Protein AF-A0A5J5HN13-F1 (afdb_monomer)

Structure (mmCIF, N/CA/C/O backbone):
data_AF-A0A5J5HN13-F1
#
_entry.id   AF-A0A5J5HN13-F1
#
loop_
_atom_site.group_PDB
_atom_site.id
_atom_site.type_symbol
_atom_site.label_atom_id
_atom_site.label_alt_id
_atom_site.label_comp_id
_atom_site.label_asym_id
_atom_site.label_entity_id
_atom_site.label_seq_id
_atom_site.pdbx_PDB_ins_code
_atom_site.Cartn_x
_atom_site.Cartn_y
_atom_site.Cartn_z
_atom_site.occupancy
_atom_site.B_iso_or_equiv
_atom_site.auth_seq_id
_atom_site.auth_comp_id
_atom_site.auth_asym_id
_atom_site.auth_atom_id
_atom_site.pdbx_PDB_model_num
ATOM 1 N N . MET A 1 1 ? -33.183 47.683 -25.301 1.00 38.00 1 MET A N 1
ATOM 2 C CA . MET A 1 1 ? -33.314 47.464 -26.763 1.00 38.00 1 MET A CA 1
ATOM 3 C C . MET A 1 1 ? -32.299 46.399 -27.151 1.00 38.00 1 MET A C 1
ATOM 5 O O . MET A 1 1 ? -31.171 46.562 -26.721 1.00 38.00 1 MET A O 1
ATOM 9 N N . MET A 1 2 ? -32.573 45.313 -27.878 1.00 39.75 2 MET A N 1
ATOM 10 C CA . MET A 1 2 ? -33.796 44.633 -28.366 1.00 39.75 2 MET A CA 1
ATOM 11 C C . MET A 1 2 ? -33.418 43.125 -28.421 1.00 39.75 2 MET A C 1
ATOM 13 O O . MET A 1 2 ? -32.284 42.829 -28.770 1.00 39.75 2 MET A O 1
ATOM 17 N N . LEU A 1 3 ? -34.175 42.173 -27.860 1.00 39.50 3 LEU A N 1
ATOM 18 C CA . LEU A 1 3 ? -35.436 41.557 -28.333 1.00 39.50 3 LEU A CA 1
ATOM 19 C C . LEU A 1 3 ? -35.266 40.577 -29.526 1.00 39.50 3 LEU A C 1
ATOM 21 O O . LEU A 1 3 ? -34.640 40.944 -30.514 1.00 39.50 3 LEU A O 1
ATOM 25 N N . ARG A 1 4 ? -35.984 39.430 -29.451 1.00 43.38 4 ARG A N 1
ATOM 26 C CA . ARG A 1 4 ? -36.106 38.259 -30.379 1.00 43.38 4 ARG A CA 1
ATOM 27 C C . ARG A 1 4 ? -35.080 37.154 -30.071 1.00 43.38 4 ARG A C 1
ATOM 29 O O . ARG A 1 4 ? -33.894 37.384 -30.239 1.00 43.38 4 ARG A O 1
ATOM 36 N N . ILE A 1 5 ? -35.408 35.9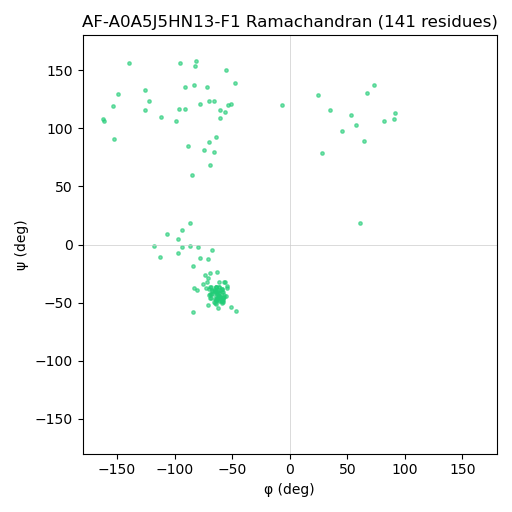76 -29.519 1.00 53.44 5 ILE A N 1
ATOM 37 C CA . ILE A 1 5 ? -36.632 35.133 -29.443 1.00 53.44 5 ILE A CA 1
ATOM 38 C C . ILE A 1 5 ? -37.097 34.526 -30.793 1.00 53.44 5 ILE A C 1
ATOM 40 O O . ILE A 1 5 ? -37.343 35.262 -31.742 1.00 53.44 5 ILE A O 1
ATOM 44 N N . ILE A 1 6 ? -37.350 33.202 -30.762 1.00 54.69 6 ILE A N 1
ATOM 45 C CA . ILE A 1 6 ? -38.123 32.323 -31.681 1.00 54.69 6 ILE A CA 1
ATOM 46 C C . ILE A 1 6 ? -37.436 31.810 -32.971 1.00 54.69 6 ILE A C 1
ATOM 48 O O . ILE A 1 6 ? -37.386 32.512 -33.973 1.00 54.69 6 ILE A O 1
ATOM 52 N N . LEU A 1 7 ? -37.079 30.514 -32.976 1.00 47.88 7 LEU A N 1
ATOM 53 C CA . LEU A 1 7 ? -37.653 29.462 -33.853 1.00 47.88 7 LEU A CA 1
ATOM 54 C C . LEU A 1 7 ? -37.324 28.082 -33.221 1.00 47.88 7 LEU A C 1
ATOM 56 O O . LEU A 1 7 ? -36.159 27.768 -33.012 1.00 47.88 7 LEU A O 1
ATOM 60 N N . MET A 1 8 ? -38.288 27.379 -32.612 1.00 48.25 8 MET A N 1
ATOM 61 C CA . MET A 1 8 ? -39.127 26.316 -33.214 1.00 48.25 8 MET A CA 1
ATOM 62 C C . MET A 1 8 ? -38.315 25.146 -33.811 1.00 48.25 8 MET A C 1
ATOM 64 O O . MET A 1 8 ? -37.638 25.317 -34.813 1.00 48.25 8 MET A O 1
ATOM 68 N N . VAL A 1 9 ? -38.232 23.992 -33.133 1.00 41.75 9 VAL A N 1
ATOM 69 C CA . VAL A 1 9 ? -39.237 22.898 -33.031 1.00 41.75 9 VAL A CA 1
ATOM 70 C C . VAL A 1 9 ? -39.050 21.820 -34.107 1.00 41.75 9 VAL A C 1
ATOM 72 O O . VAL A 1 9 ? -39.335 22.030 -35.280 1.00 41.75 9 VAL A O 1
ATOM 75 N N . LEU A 1 10 ? -38.680 20.624 -33.642 1.00 45.84 10 LEU A N 1
ATOM 76 C CA . LEU A 1 10 ? -39.070 19.326 -34.203 1.00 45.84 10 LEU A CA 1
ATOM 77 C C . LEU A 1 10 ? -39.022 18.327 -33.030 1.00 45.84 10 LEU A C 1
ATOM 79 O O . LEU A 1 10 ? -37.952 17.989 -32.538 1.00 45.84 10 LEU A O 1
ATOM 83 N N . LEU A 1 11 ? -40.142 18.136 -32.322 1.00 45.09 11 LEU A N 1
ATOM 84 C CA . LEU A 1 11 ? -41.019 16.962 -32.475 1.00 45.09 11 LEU A CA 1
ATOM 85 C C . LEU A 1 11 ? -40.215 15.650 -32.538 1.00 45.09 11 LEU A C 1
ATOM 87 O O . LEU A 1 11 ? -39.610 15.323 -33.550 1.00 45.09 11 LEU A O 1
ATOM 91 N N . LEU A 1 12 ? -40.098 14.956 -31.403 1.00 45.34 12 LEU A N 1
ATOM 92 C CA . LEU A 1 12 ? -41.041 13.897 -30.998 1.00 45.34 12 LEU A CA 1
ATOM 93 C C . LEU A 1 12 ? -41.016 12.694 -31.951 1.00 45.34 12 LEU A C 1
ATOM 95 O O . LEU A 1 12 ? -41.859 12.578 -32.837 1.00 45.34 12 LEU A O 1
ATOM 99 N N . PHE A 1 13 ? -40.130 11.739 -31.665 1.00 49.72 13 PHE A N 1
ATOM 100 C CA . PHE A 1 13 ? -40.437 10.338 -31.939 1.00 49.72 13 PHE A CA 1
ATOM 101 C C . PHE A 1 13 ? -41.096 9.730 -30.705 1.00 49.72 13 PHE A C 1
ATOM 103 O O . PHE A 1 13 ? -40.515 9.691 -29.620 1.00 49.72 13 PHE A O 1
ATOM 110 N N . PHE A 1 14 ? -42.346 9.308 -30.878 1.00 48.31 14 PHE A N 1
ATOM 111 C CA . PHE A 1 14 ? -43.111 8.625 -29.849 1.00 48.31 14 PHE A CA 1
ATOM 112 C C . PHE A 1 14 ? -42.585 7.206 -29.623 1.00 48.31 14 PHE A C 1
ATOM 114 O O . PHE A 1 14 ? -42.357 6.449 -30.562 1.00 48.31 14 PHE A O 1
ATOM 121 N N . VAL A 1 15 ? -42.479 6.875 -28.338 1.00 51.12 15 VAL A N 1
ATOM 122 C CA . VAL A 1 15 ? -42.676 5.560 -27.715 1.00 51.12 15 VAL A CA 1
ATOM 123 C C . VAL A 1 15 ? -43.218 4.466 -28.650 1.00 51.12 15 VAL A C 1
ATOM 125 O O . VAL A 1 15 ? -44.375 4.515 -29.065 1.00 51.12 15 VAL A O 1
ATOM 128 N N . THR A 1 16 ? -42.450 3.388 -28.819 1.00 53.81 16 THR A N 1
ATOM 129 C CA . THR A 1 16 ? -43.001 2.055 -29.105 1.00 53.81 16 THR A CA 1
ATOM 130 C C . THR A 1 16 ? -42.765 1.136 -27.913 1.00 53.81 16 THR A C 1
ATOM 132 O O . THR A 1 16 ? -41.627 0.781 -27.627 1.00 53.81 16 THR A O 1
ATOM 135 N N . ALA A 1 17 ? -43.877 0.817 -27.248 1.00 43.00 17 ALA A N 1
ATOM 136 C CA . ALA A 1 17 ? -44.175 -0.308 -26.358 1.00 43.00 17 ALA A CA 1
ATOM 137 C C . ALA A 1 17 ? -43.035 -1.036 -25.615 1.00 43.00 17 ALA A C 1
ATOM 139 O O . ALA A 1 17 ? -42.127 -1.620 -26.201 1.00 43.00 17 ALA A O 1
ATOM 140 N N . CYS A 1 18 ? -43.233 -1.163 -24.300 1.00 45.91 18 CYS A N 1
ATOM 141 C CA . CYS A 1 18 ? -42.641 -2.224 -23.495 1.00 45.91 18 CYS A CA 1
ATOM 142 C C . CYS A 1 18 ? -42.822 -3.594 -24.164 1.00 45.91 18 CYS A C 1
ATOM 144 O O . CYS A 1 18 ? -43.933 -3.936 -24.569 1.00 45.91 18 CYS A O 1
ATOM 146 N N . ASN A 1 19 ? -41.786 -4.426 -24.114 1.00 40.44 19 ASN A N 1
ATOM 147 C CA . ASN A 1 19 ? -42.001 -5.850 -23.910 1.00 40.44 19 ASN A CA 1
ATOM 148 C C . ASN A 1 19 ? -41.221 -6.247 -22.658 1.00 40.44 19 ASN A C 1
ATOM 150 O O . ASN A 1 19 ? -40.031 -5.951 -22.547 1.00 40.44 19 ASN A O 1
ATOM 154 N N . ALA A 1 20 ? -41.916 -6.816 -21.681 1.00 41.84 20 ALA A N 1
ATOM 155 C CA . ALA A 1 20 ? -41.326 -7.186 -20.408 1.00 41.84 20 ALA A CA 1
ATOM 156 C C . ALA A 1 20 ? -40.949 -8.663 -20.446 1.00 41.84 20 ALA A C 1
ATOM 158 O O . ALA A 1 20 ? -41.842 -9.498 -20.504 1.00 41.84 20 ALA A O 1
ATOM 159 N N . GLU A 1 21 ? -39.659 -8.975 -20.327 1.00 32.16 21 GLU A N 1
ATOM 160 C CA . GLU A 1 21 ? -39.230 -10.197 -19.648 1.00 32.16 21 GLU A CA 1
ATOM 161 C C . GLU A 1 21 ? -37.820 -10.041 -19.056 1.00 32.16 21 GLU A C 1
ATOM 163 O O . GLU A 1 21 ? -36.847 -9.803 -19.759 1.00 32.16 21 GLU A O 1
ATOM 168 N N . ASN A 1 22 ? -37.773 -10.184 -17.730 1.00 36.34 22 ASN A N 1
ATOM 169 C CA . ASN A 1 22 ? -36.680 -10.688 -16.897 1.00 36.34 22 ASN A CA 1
ATOM 170 C C . ASN A 1 22 ? -35.263 -10.083 -17.015 1.00 36.34 22 ASN A C 1
ATOM 172 O O . ASN A 1 22 ? -34.499 -10.356 -17.931 1.00 36.34 22 ASN A O 1
ATOM 176 N N . GLN A 1 23 ? -34.891 -9.381 -15.933 1.00 35.50 23 GLN A N 1
ATOM 177 C CA . GLN A 1 23 ? -33.669 -9.609 -15.137 1.00 35.50 23 GLN A CA 1
ATOM 178 C C . GLN A 1 23 ? -32.419 -10.058 -15.930 1.00 35.50 23 GLN A C 1
ATOM 180 O O . GLN A 1 23 ? -32.287 -11.200 -16.351 1.00 35.50 23 GLN A O 1
ATOM 185 N N . THR A 1 24 ? -31.340 -9.284 -15.977 1.00 33.72 24 THR A N 1
ATOM 186 C CA . THR A 1 24 ? -30.586 -8.955 -14.761 1.00 33.72 24 THR A CA 1
ATOM 187 C C . THR A 1 24 ? -29.709 -7.737 -15.031 1.00 33.72 24 THR A C 1
ATOM 189 O O . THR A 1 24 ? -28.684 -7.843 -15.707 1.00 33.72 24 THR A O 1
ATOM 192 N N . THR A 1 25 ? -30.068 -6.583 -14.468 1.00 34.69 25 THR A N 1
ATOM 193 C CA . THR A 1 25 ? -29.091 -5.509 -14.281 1.00 34.69 25 THR A CA 1
ATOM 194 C C . THR A 1 25 ? -28.004 -6.071 -13.375 1.00 34.69 25 THR A C 1
ATOM 196 O O . THR A 1 25 ? -28.289 -6.423 -12.232 1.00 34.69 25 THR A O 1
ATOM 199 N N . LYS A 1 26 ? -26.768 -6.192 -13.870 1.00 35.41 26 LYS A N 1
ATOM 200 C CA . LYS A 1 26 ? -25.623 -6.376 -12.978 1.00 35.41 26 LYS A CA 1
ATOM 201 C C . LYS A 1 26 ? -25.426 -5.061 -12.240 1.00 35.41 26 LYS A C 1
ATOM 203 O O . LYS A 1 26 ? -24.721 -4.180 -12.716 1.00 35.41 26 LYS A O 1
ATOM 208 N N . GLU A 1 27 ? -26.114 -4.934 -11.111 1.00 32.47 27 GLU A N 1
ATOM 209 C CA . GLU A 1 27 ? -25.708 -4.023 -10.054 1.00 32.47 27 GLU A CA 1
ATOM 210 C C . GLU A 1 27 ? -24.233 -4.307 -9.766 1.00 32.47 27 GLU A C 1
ATOM 212 O O . GLU A 1 27 ? -23.866 -5.447 -9.459 1.00 32.47 27 GLU A O 1
ATOM 217 N N . ASP A 1 28 ? -23.385 -3.288 -9.918 1.00 33.00 28 ASP A N 1
ATOM 218 C CA . ASP A 1 28 ? -22.008 -3.364 -9.451 1.00 33.00 28 ASP A CA 1
ATOM 219 C C . ASP A 1 28 ? -22.041 -3.755 -7.978 1.00 33.00 28 ASP A C 1
ATOM 221 O O . ASP A 1 28 ? -22.678 -3.095 -7.152 1.00 33.00 28 ASP A O 1
ATOM 225 N N . ALA A 1 29 ? -21.417 -4.894 -7.679 1.00 35.16 29 ALA A N 1
ATOM 226 C CA . ALA A 1 29 ? -21.635 -5.592 -6.431 1.00 35.16 29 ALA A CA 1
ATOM 227 C C . ALA A 1 29 ? -21.248 -4.710 -5.243 1.00 35.16 29 ALA A C 1
ATOM 229 O O . ALA A 1 29 ? -20.065 -4.498 -4.985 1.00 35.16 29 ALA A O 1
ATOM 230 N N . SER A 1 30 ? -22.276 -4.254 -4.520 1.00 34.81 30 SER A N 1
ATOM 231 C CA . SER A 1 30 ? -22.270 -3.988 -3.083 1.00 34.81 30 SER A CA 1
ATOM 232 C C . SER A 1 30 ? -20.890 -3.615 -2.535 1.00 34.81 30 SER A C 1
ATOM 234 O O . SER A 1 30 ? -20.215 -4.413 -1.878 1.00 34.81 30 SER A O 1
ATOM 236 N N . ALA A 1 31 ? -20.491 -2.359 -2.750 1.00 38.81 31 ALA A N 1
ATOM 237 C CA . ALA A 1 31 ? -19.607 -1.701 -1.802 1.00 38.81 31 ALA A CA 1
ATOM 238 C C . ALA A 1 31 ? -20.404 -1.553 -0.500 1.00 38.81 31 ALA A C 1
ATOM 240 O O . ALA A 1 31 ? -21.005 -0.507 -0.249 1.00 38.81 31 ALA A O 1
ATOM 241 N N . SER A 1 32 ? -20.485 -2.640 0.274 1.00 36.81 32 SER A N 1
ATOM 242 C CA . SER A 1 32 ? -21.233 -2.681 1.518 1.00 36.81 32 SER A CA 1
ATOM 243 C C . SER A 1 32 ? -20.707 -1.567 2.411 1.00 36.81 32 SER A C 1
ATOM 245 O O . SER A 1 32 ? -19.544 -1.551 2.816 1.00 36.81 32 SER A O 1
ATOM 247 N N . SER A 1 33 ? -21.570 -0.584 2.669 1.00 42.38 33 SER A N 1
ATOM 248 C CA . SER A 1 33 ? -21.326 0.432 3.682 1.00 42.38 33 SER A CA 1
ATOM 249 C C . SER A 1 33 ? -21.289 -0.303 5.015 1.00 42.38 33 SER A C 1
ATOM 251 O O . SER A 1 33 ? -22.319 -0.601 5.621 1.00 42.38 33 SER A O 1
ATOM 253 N N . TYR A 1 34 ? -20.081 -0.698 5.408 1.00 43.25 34 TYR A N 1
ATOM 254 C CA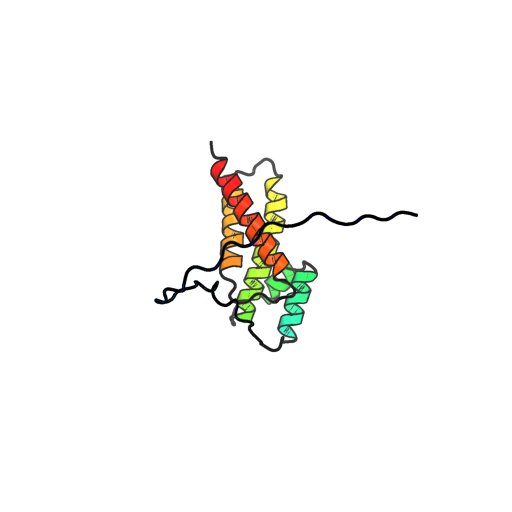 . TYR A 1 34 ? -19.823 -1.395 6.651 1.00 43.25 34 TYR A CA 1
ATOM 255 C C . TYR A 1 34 ? -19.931 -0.348 7.762 1.00 43.25 34 TYR A C 1
ATOM 257 O O . TYR A 1 34 ? -18.932 0.232 8.177 1.00 43.25 34 TYR A O 1
ATOM 265 N N . ASN A 1 35 ? -21.169 -0.058 8.179 1.00 48.06 35 ASN A N 1
ATOM 266 C CA . ASN A 1 35 ? -21.504 0.823 9.301 1.00 48.06 35 ASN A CA 1
ATOM 267 C C . ASN A 1 35 ? -21.085 0.159 10.621 1.00 48.06 35 ASN A C 1
ATOM 269 O O . ASN A 1 35 ? -21.901 -0.274 11.432 1.00 48.06 35 ASN A O 1
ATOM 273 N N . ARG A 1 36 ? -19.771 0.047 10.786 1.00 62.44 36 ARG A N 1
ATOM 274 C CA . ARG A 1 36 ? -19.071 -0.230 12.027 1.00 62.44 36 ARG A CA 1
ATOM 275 C C . ARG A 1 36 ? -18.754 1.114 12.670 1.00 62.44 36 ARG A C 1
ATOM 277 O O . ARG A 1 36 ? -18.284 2.026 11.996 1.00 62.44 36 ARG A O 1
ATOM 284 N N . GLU A 1 37 ? -18.991 1.215 13.968 1.00 69.00 37 GLU A N 1
ATOM 285 C CA . GLU A 1 37 ? -18.491 2.331 14.764 1.00 69.00 37 GLU A CA 1
ATOM 286 C C . GLU A 1 37 ? -16.957 2.264 14.800 1.00 69.00 37 GLU A C 1
ATOM 288 O O . GLU A 1 37 ? -16.383 1.224 15.137 1.00 69.00 37 GLU A O 1
ATOM 293 N N . MET A 1 38 ? -16.303 3.343 14.368 1.00 80.00 38 MET A N 1
ATOM 294 C CA . MET A 1 38 ? -14.847 3.415 14.273 1.00 80.00 38 MET A CA 1
ATOM 295 C C . MET A 1 38 ? -14.235 3.447 15.674 1.00 80.00 38 MET A C 1
ATOM 297 O O . MET A 1 38 ? -14.580 4.309 16.479 1.00 80.00 38 MET A O 1
ATOM 301 N N . THR A 1 39 ? -13.341 2.506 15.977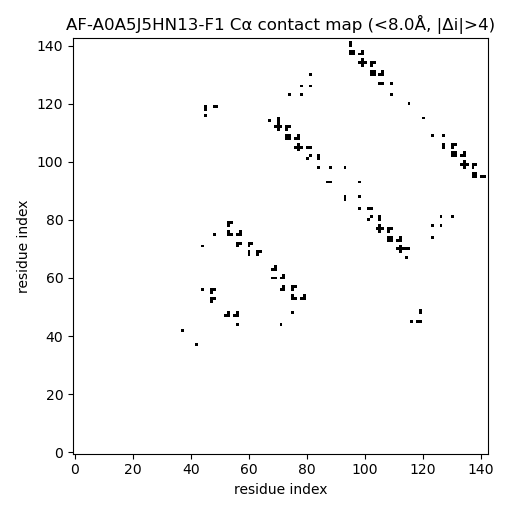 1.00 88.38 39 THR A N 1
ATOM 302 C CA . THR A 1 39 ? -12.708 2.428 17.302 1.00 88.38 39 THR A CA 1
ATOM 303 C C . THR A 1 39 ? -11.534 3.404 17.439 1.00 88.38 39 THR A C 1
ATOM 305 O O . THR A 1 39 ? -10.897 3.767 16.452 1.00 88.38 39 THR A O 1
ATOM 308 N N . ASP A 1 40 ? -11.165 3.761 18.674 1.00 91.44 40 ASP A N 1
ATOM 309 C CA . ASP A 1 40 ? -9.957 4.564 18.946 1.00 91.44 40 ASP A CA 1
ATOM 310 C C . ASP A 1 40 ? -8.679 3.909 18.378 1.00 91.44 40 ASP A C 1
ATOM 312 O O . ASP A 1 40 ? -7.756 4.592 17.927 1.00 91.44 40 ASP A O 1
ATOM 316 N N . GLU A 1 41 ? -8.635 2.570 18.356 1.00 92.69 41 GLU A N 1
ATOM 317 C CA . GLU A 1 41 ? -7.568 1.786 17.720 1.00 92.69 41 GLU A CA 1
ATOM 318 C C . GLU A 1 41 ? -7.540 2.009 16.195 1.00 92.69 41 GLU A C 1
ATOM 320 O O . GLU A 1 41 ? -6.472 2.231 15.627 1.00 92.69 41 GLU A O 1
ATOM 325 N N . GLU A 1 42 ? -8.701 2.005 15.530 1.00 93.44 42 GLU A N 1
ATOM 326 C CA . GLU A 1 42 ? -8.814 2.302 14.096 1.00 93.44 42 GLU A CA 1
ATOM 327 C C . GLU A 1 42 ? -8.404 3.726 13.761 1.00 93.44 42 GLU A C 1
ATOM 329 O O . GLU A 1 42 ? -7.600 3.919 12.851 1.00 93.44 42 GLU A O 1
ATOM 334 N N . GLN A 1 43 ? -8.900 4.707 14.517 1.00 95.50 43 GLN A N 1
ATOM 335 C CA . GLN A 1 43 ? -8.529 6.103 14.315 1.00 95.50 43 GLN A CA 1
ATOM 336 C C . GLN A 1 43 ? -7.015 6.289 14.474 1.00 95.50 43 GLN A C 1
ATOM 338 O O . GLN A 1 43 ? -6.387 6.953 13.655 1.00 95.50 43 GLN A O 1
ATOM 343 N N . THR A 1 44 ? -6.404 5.629 15.463 1.00 96.69 44 THR A N 1
ATOM 344 C CA . THR A 1 44 ? -4.947 5.634 15.660 1.00 96.69 44 THR A CA 1
ATOM 345 C C . THR A 1 44 ? -4.204 5.039 14.454 1.00 96.69 44 THR A C 1
ATOM 347 O O . THR A 1 44 ? -3.190 5.587 14.020 1.00 96.69 44 THR A O 1
ATOM 350 N N . TYR A 1 45 ? -4.696 3.944 13.865 1.00 97.56 45 TYR A N 1
ATOM 351 C CA . TYR A 1 45 ? -4.087 3.352 12.668 1.00 97.56 45 TYR A CA 1
ATOM 352 C C . TYR A 1 45 ? -4.270 4.212 11.404 1.00 97.56 45 TYR A C 1
ATOM 354 O O . TYR A 1 45 ? -3.339 4.324 10.604 1.00 97.56 45 TYR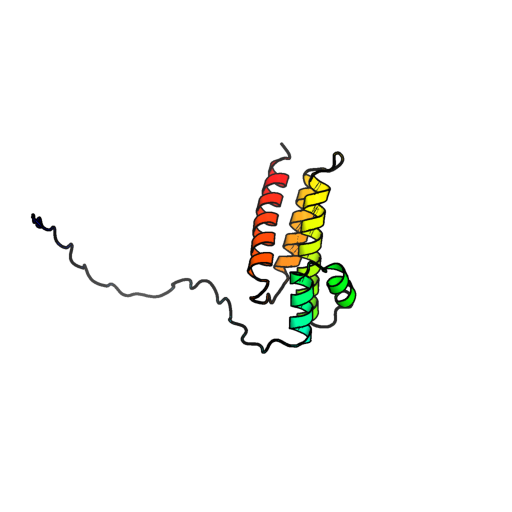 A O 1
ATOM 362 N N . ILE A 1 46 ? -5.429 4.853 11.231 1.00 97.38 46 ILE A N 1
ATOM 363 C CA . ILE A 1 46 ? -5.682 5.829 10.158 1.00 97.38 46 ILE A CA 1
ATOM 364 C C . ILE A 1 46 ? -4.730 7.021 10.291 1.00 97.38 46 ILE A C 1
ATOM 366 O O . ILE A 1 46 ? -4.097 7.415 9.312 1.00 97.38 46 ILE A O 1
ATOM 370 N N . ASP A 1 47 ? -4.564 7.544 11.505 1.00 98.19 47 ASP A N 1
ATOM 371 C CA . ASP A 1 47 ? -3.654 8.642 11.820 1.00 98.19 47 ASP A CA 1
ATOM 372 C C . ASP A 1 47 ? -2.209 8.351 11.387 1.00 98.19 47 ASP A C 1
ATOM 374 O O . ASP A 1 47 ? -1.574 9.219 10.788 1.00 98.19 47 ASP A O 1
ATOM 378 N N . TYR A 1 48 ? -1.692 7.142 11.639 1.00 98.62 48 TYR A N 1
ATOM 379 C CA . TYR A 1 48 ? -0.359 6.744 11.169 1.00 98.62 48 TYR A CA 1
ATOM 380 C C . TYR A 1 48 ? -0.258 6.733 9.633 1.00 98.62 48 TYR A C 1
ATOM 382 O O . TYR A 1 48 ? 0.734 7.207 9.085 1.00 98.62 48 TYR A O 1
ATOM 390 N N . ILE A 1 49 ? -1.292 6.262 8.924 1.00 98.44 49 ILE A N 1
ATOM 391 C CA . ILE A 1 49 ? -1.322 6.233 7.447 1.00 98.44 49 ILE A CA 1
ATOM 392 C C . ILE A 1 49 ? -1.380 7.646 6.851 1.00 98.44 49 ILE A C 1
ATOM 394 O O . ILE A 1 49 ? -0.724 7.917 5.844 1.00 98.44 49 ILE A O 1
ATOM 398 N N . LEU A 1 50 ? -2.146 8.550 7.467 1.00 98.00 50 LEU A N 1
ATOM 399 C CA . LEU A 1 50 ? -2.254 9.950 7.044 1.00 98.00 50 LEU A CA 1
ATOM 400 C C . LEU A 1 50 ? -0.976 10.755 7.334 1.00 98.00 50 LEU A C 1
ATOM 402 O O . LEU A 1 50 ? -0.680 11.697 6.606 1.00 98.00 50 LEU A O 1
ATOM 406 N N . LYS A 1 51 ? -0.216 10.372 8.368 1.00 98.38 51 LYS A N 1
ATOM 407 C CA . LYS A 1 51 ? 1.100 10.942 8.719 1.00 98.38 51 LYS A CA 1
ATOM 408 C C . LYS A 1 51 ? 2.273 10.273 7.988 1.00 98.38 51 LYS A C 1
ATOM 410 O O . LYS A 1 51 ? 3.410 10.676 8.205 1.00 98.38 51 LYS A O 1
ATOM 415 N N . GLU A 1 52 ? 1.997 9.262 7.161 1.00 98.31 52 GLU A N 1
ATOM 416 C CA . GLU A 1 52 ? 2.983 8.454 6.418 1.00 98.31 52 GLU A CA 1
ATOM 417 C C . GLU A 1 52 ? 3.979 7.692 7.325 1.00 98.31 52 GLU A C 1
ATOM 419 O O . GLU A 1 52 ? 5.004 7.178 6.885 1.00 98.31 52 GLU A O 1
ATOM 424 N N . ASP A 1 53 ? 3.628 7.525 8.604 1.00 98.44 53 ASP A N 1
ATOM 425 C CA . ASP A 1 53 ? 4.375 6.754 9.603 1.00 98.44 53 ASP A CA 1
ATOM 426 C C . ASP A 1 53 ? 3.990 5.266 9.526 1.00 98.44 53 ASP A C 1
ATOM 428 O O . ASP A 1 53 ? 3.453 4.646 10.453 1.00 98.44 53 ASP A O 1
ATOM 432 N N . TYR A 1 54 ? 4.229 4.679 8.352 1.00 98.50 54 TYR A N 1
ATOM 433 C CA . TYR A 1 54 ? 3.928 3.269 8.126 1.00 98.50 54 TYR A CA 1
ATOM 434 C C . TYR A 1 54 ? 4.852 2.355 8.926 1.00 98.50 54 TYR A C 1
ATOM 436 O O . TYR A 1 54 ? 4.458 1.228 9.191 1.00 98.50 54 TYR A O 1
ATOM 444 N N . GLU A 1 55 ? 6.057 2.786 9.318 1.00 98.44 55 GLU A N 1
ATOM 445 C CA . GLU A 1 55 ? 6.967 1.952 10.115 1.00 98.44 55 GLU A CA 1
ATOM 446 C C . GLU A 1 55 ? 6.450 1.720 11.529 1.00 98.44 55 GLU A C 1
ATOM 448 O O . GLU A 1 55 ? 6.407 0.566 11.968 1.00 98.44 55 GLU A O 1
ATOM 453 N N . THR A 1 56 ? 5.973 2.763 12.216 1.00 98.44 56 THR A N 1
ATOM 454 C CA . THR A 1 56 ? 5.331 2.583 13.522 1.00 98.44 56 THR A CA 1
ATOM 455 C C . THR A 1 56 ? 4.091 1.714 13.382 1.00 98.44 56 THR A C 1
ATOM 457 O O . THR A 1 56 ? 3.928 0.760 14.150 1.00 98.44 56 THR A O 1
ATOM 460 N N . LEU A 1 57 ? 3.267 1.962 12.354 1.00 98.44 57 LEU A N 1
ATOM 461 C CA . LEU A 1 57 ? 2.094 1.136 12.101 1.00 98.44 57 LEU A CA 1
ATOM 462 C C . LEU A 1 57 ? 2.478 -0.322 11.821 1.00 98.44 57 LEU A C 1
ATOM 464 O O . LEU A 1 57 ? 1.925 -1.204 12.460 1.00 98.44 57 LEU A O 1
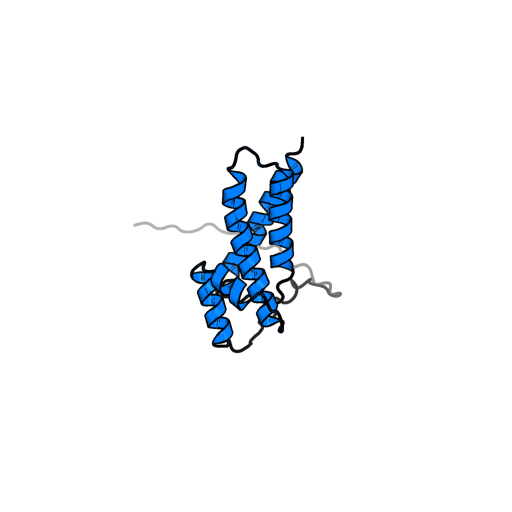ATOM 468 N N . ILE A 1 58 ? 3.443 -0.617 10.949 1.00 98.56 58 ILE A N 1
ATOM 469 C CA . ILE A 1 58 ? 3.952 -1.975 10.667 1.00 98.56 58 ILE A CA 1
ATOM 470 C C . ILE A 1 58 ? 4.494 -2.635 11.939 1.00 98.56 58 ILE A C 1
ATOM 472 O O . ILE A 1 58 ? 4.219 -3.808 12.179 1.00 98.56 58 ILE A O 1
ATOM 476 N N . SER A 1 59 ? 5.204 -1.893 12.790 1.00 98.19 59 SER A N 1
ATOM 477 C CA . SER A 1 59 ? 5.798 -2.417 14.024 1.00 98.19 59 SER A CA 1
ATOM 478 C C . SER A 1 59 ? 4.739 -2.870 15.033 1.00 98.19 59 SER A C 1
ATOM 480 O O . SER A 1 59 ? 4.754 -4.024 15.475 1.00 98.19 59 SER A O 1
ATOM 482 N N . ILE A 1 60 ? 3.744 -2.020 15.318 1.00 96.75 60 ILE A N 1
ATOM 483 C CA . ILE A 1 60 ? 2.571 -2.406 16.125 1.00 96.75 60 ILE A CA 1
ATOM 484 C C . ILE A 1 60 ? 1.639 -3.363 15.354 1.00 96.75 60 ILE A C 1
ATOM 486 O O . ILE A 1 60 ? 0.761 -4.005 15.951 1.00 96.75 60 ILE A O 1
ATOM 490 N N . THR A 1 61 ? 1.848 -3.509 14.033 1.00 97.19 61 THR A N 1
ATOM 491 C CA . THR A 1 61 ? 1.073 -4.385 13.150 1.00 97.19 61 THR A CA 1
ATOM 492 C C . THR A 1 61 ? 1.704 -5.680 12.635 1.00 97.19 61 THR A C 1
ATOM 494 O O . THR A 1 61 ? 1.047 -6.390 11.886 1.00 97.19 61 THR A O 1
ATOM 497 N N . GLN A 1 62 ? 2.868 -6.118 13.113 1.00 93.56 62 GLN A N 1
ATOM 498 C CA . GLN A 1 62 ? 3.473 -7.373 12.626 1.00 93.56 62 GLN A CA 1
ATOM 499 C C . GLN A 1 62 ? 2.933 -8.662 13.290 1.00 93.56 62 GLN A C 1
ATOM 501 O O . GLN A 1 62 ? 2.722 -9.667 12.614 1.00 93.56 62 GLN A O 1
ATOM 506 N N . ASN A 1 63 ? 2.626 -8.648 14.595 1.00 89.69 63 ASN A N 1
ATOM 507 C CA . ASN A 1 63 ? 2.255 -9.854 15.369 1.00 89.69 63 ASN A CA 1
ATOM 508 C C . ASN A 1 63 ? 0.742 -10.131 15.315 1.00 89.69 63 ASN A C 1
ATOM 510 O O . ASN A 1 63 ? -0.018 -9.602 16.125 1.00 89.69 63 ASN A O 1
ATOM 514 N N . ARG A 1 64 ? 0.258 -10.814 14.275 1.00 80.75 64 ARG A N 1
ATOM 515 C CA . ARG A 1 64 ? -1.105 -10.577 13.761 1.00 80.75 64 ARG A CA 1
ATOM 516 C C . ARG A 1 64 ? -2.200 -11.550 14.208 1.00 80.75 64 ARG A C 1
ATOM 518 O O . ARG A 1 64 ? -2.318 -12.653 13.694 1.00 80.75 64 ARG A O 1
ATOM 525 N N . GLU A 1 65 ? -3.056 -11.050 15.106 1.00 85.75 65 GLU A N 1
ATOM 526 C CA . GLU A 1 65 ? -4.084 -11.830 15.823 1.00 85.75 65 GLU A CA 1
ATOM 527 C C . GLU A 1 65 ? -5.550 -11.499 15.464 1.00 85.75 65 GLU A C 1
ATOM 529 O O . GLU A 1 65 ? -6.446 -12.237 15.862 1.00 85.75 65 GLU A O 1
ATOM 534 N N . SER A 1 66 ? -5.840 -10.416 14.727 1.00 93.19 66 SER A N 1
ATOM 535 C CA . SER A 1 66 ? -7.216 -10.077 14.311 1.00 93.19 66 SER A CA 1
ATOM 536 C C . SER A 1 66 ? -7.289 -9.568 12.870 1.00 93.19 66 SER A C 1
ATOM 538 O O . SER A 1 66 ? -6.302 -9.067 12.327 1.00 93.19 66 SER A O 1
ATOM 540 N N . GLU A 1 67 ? -8.462 -9.697 12.234 1.00 92.75 67 GLU A N 1
ATOM 541 C CA . GLU A 1 67 ? -8.652 -9.305 10.826 1.00 92.75 67 GLU A CA 1
ATOM 542 C C . GLU A 1 67 ? -8.412 -7.810 10.607 1.00 92.75 67 GLU A C 1
ATOM 544 O O . GLU A 1 67 ? -7.659 -7.441 9.712 1.00 92.75 67 GLU A O 1
ATOM 549 N N . LEU A 1 68 ? -8.960 -6.980 11.502 1.00 93.12 68 LEU A N 1
ATOM 550 C CA . LEU A 1 68 ? -8.727 -5.537 11.576 1.00 93.12 68 LEU A CA 1
ATOM 551 C C . LEU A 1 68 ? -7.235 -5.214 11.470 1.00 93.12 68 LEU A C 1
ATOM 553 O O . LEU A 1 68 ? -6.758 -4.512 10.584 1.00 93.12 68 LEU A O 1
ATOM 557 N N . LYS A 1 69 ? -6.490 -5.807 12.395 1.00 96.06 69 LYS A N 1
ATOM 558 C CA . LYS A 1 69 ? -5.055 -5.677 12.541 1.00 96.06 69 LYS A CA 1
ATOM 559 C C . LYS A 1 69 ? -4.317 -6.139 11.269 1.00 96.06 69 LYS A C 1
ATOM 561 O O . LYS A 1 69 ? -3.325 -5.511 10.898 1.00 96.06 69 LYS A O 1
ATOM 566 N N . ASN A 1 70 ? -4.778 -7.204 10.604 1.00 96.94 70 ASN A N 1
ATOM 567 C CA . ASN A 1 70 ? -4.226 -7.719 9.339 1.00 96.94 70 ASN A CA 1
ATOM 568 C C . ASN A 1 70 ? -4.491 -6.788 8.145 1.00 96.94 70 ASN A C 1
ATOM 570 O O . ASN A 1 70 ? -3.606 -6.641 7.304 1.00 96.94 70 ASN A O 1
ATOM 574 N N . ASP A 1 71 ? -5.648 -6.131 8.087 1.00 97.06 71 ASP A N 1
ATOM 575 C CA . ASP A 1 71 ? -5.953 -5.153 7.041 1.00 97.06 71 ASP A CA 1
ATOM 576 C C . ASP A 1 71 ? -5.036 -3.925 7.146 1.00 97.06 71 ASP A C 1
ATOM 578 O O . ASP A 1 71 ? -4.356 -3.589 6.176 1.00 97.06 71 ASP A O 1
ATOM 582 N N . TYR A 1 72 ? -4.896 -3.325 8.335 1.00 97.94 72 TYR A N 1
ATOM 583 C CA . TYR A 1 72 ? -3.998 -2.175 8.523 1.00 97.94 72 TYR A CA 1
ATOM 584 C C . TYR A 1 72 ? -2.516 -2.504 8.290 1.00 97.94 72 TYR A C 1
ATOM 586 O O . TYR A 1 72 ? -1.818 -1.693 7.685 1.00 97.94 72 TYR A O 1
ATOM 594 N N . TYR A 1 73 ? -2.043 -3.702 8.666 1.00 98.50 73 TYR A N 1
ATOM 595 C CA . TYR A 1 73 ? -0.692 -4.165 8.305 1.00 98.50 73 TYR A CA 1
ATOM 596 C C . TYR A 1 73 ? -0.480 -4.182 6.788 1.00 98.50 73 TYR A C 1
ATOM 598 O O . TYR A 1 73 ? 0.540 -3.713 6.282 1.00 98.50 73 TYR A O 1
ATOM 606 N N . ARG A 1 74 ? -1.458 -4.717 6.048 1.00 98.56 74 ARG A N 1
ATOM 607 C CA . ARG A 1 74 ? -1.395 -4.834 4.587 1.00 98.56 74 ARG A CA 1
ATOM 608 C C . ARG A 1 74 ? -1.434 -3.487 3.892 1.00 98.56 74 ARG A C 1
ATOM 610 O O . ARG A 1 74 ? -0.689 -3.302 2.933 1.00 98.56 74 ARG A O 1
ATOM 617 N N . ILE A 1 75 ? -2.260 -2.564 4.382 1.00 98.69 75 ILE A N 1
ATOM 618 C CA . ILE A 1 75 ? -2.294 -1.188 3.885 1.00 98.69 75 ILE A CA 1
ATOM 619 C C . ILE A 1 75 ? -0.940 -0.517 4.136 1.00 98.69 75 ILE A C 1
ATOM 621 O O . ILE A 1 75 ? -0.313 -0.064 3.184 1.00 98.69 75 ILE A O 1
ATOM 625 N N . ALA A 1 76 ? -0.452 -0.515 5.380 1.00 98.75 76 ALA A N 1
ATOM 626 C CA . ALA A 1 76 ? 0.800 0.142 5.755 1.00 98.75 76 ALA A CA 1
ATOM 627 C C . ALA A 1 76 ? 2.003 -0.387 4.958 1.00 98.75 76 ALA A C 1
ATOM 629 O O . ALA A 1 76 ? 2.747 0.391 4.363 1.00 98.75 76 ALA A O 1
ATOM 630 N N . LEU A 1 77 ? 2.161 -1.713 4.882 1.00 98.69 77 LEU A N 1
ATOM 631 C CA . LEU A 1 77 ? 3.258 -2.333 4.141 1.00 98.69 77 LEU A CA 1
ATOM 632 C C . LEU A 1 77 ? 3.116 -2.138 2.623 1.00 98.69 77 LEU A C 1
ATOM 634 O O . LEU A 1 77 ? 4.115 -1.903 1.952 1.00 98.69 77 LEU A O 1
ATOM 638 N N . GLY A 1 78 ? 1.897 -2.166 2.073 1.00 98.75 78 GLY A N 1
ATOM 639 C CA . GLY A 1 78 ? 1.662 -1.868 0.657 1.00 98.75 78 GLY A CA 1
ATOM 640 C C . GLY A 1 78 ? 2.004 -0.422 0.276 1.00 98.75 78 GLY A C 1
ATOM 641 O O . GLY A 1 78 ? 2.612 -0.202 -0.768 1.00 98.75 78 GLY A O 1
ATOM 642 N N . LEU A 1 79 ? 1.667 0.552 1.130 1.00 98.81 79 LEU A N 1
ATOM 643 C CA . LEU A 1 79 ? 2.012 1.965 0.927 1.00 98.81 79 LEU A CA 1
ATOM 644 C C . LEU A 1 79 ? 3.524 2.208 1.071 1.00 98.81 79 LEU A C 1
ATOM 646 O O . LEU A 1 79 ? 4.125 2.808 0.182 1.00 98.81 79 LEU A O 1
ATOM 650 N N . LYS A 1 80 ? 4.165 1.652 2.109 1.00 98.75 80 LYS A N 1
ATOM 651 C CA . LYS A 1 80 ? 5.625 1.738 2.291 1.00 98.75 80 LYS A CA 1
ATOM 652 C C . LYS A 1 80 ? 6.396 1.158 1.103 1.00 98.75 80 LYS A C 1
ATOM 654 O O . LYS A 1 80 ? 7.297 1.803 0.575 1.00 98.75 80 LYS A O 1
ATOM 659 N N . LEU A 1 81 ? 6.018 -0.040 0.648 1.00 98.75 81 LEU A N 1
ATOM 660 C CA . LEU A 1 81 ? 6.641 -0.681 -0.516 1.00 98.75 81 LEU A CA 1
ATOM 661 C C . LEU A 1 81 ? 6.468 0.151 -1.796 1.00 98.75 81 LEU A C 1
ATOM 663 O O . LEU A 1 81 ? 7.351 0.121 -2.654 1.00 98.75 81 LEU A O 1
ATOM 667 N N . TYR A 1 82 ? 5.360 0.892 -1.932 1.00 98.75 82 TYR A N 1
ATOM 668 C CA . TYR A 1 82 ? 5.147 1.805 -3.055 1.00 98.75 82 TYR A CA 1
ATOM 669 C C . TYR A 1 82 ? 6.151 2.965 -3.042 1.00 98.75 82 TYR A C 1
ATOM 671 O O . TYR A 1 82 ? 6.802 3.228 -4.051 1.00 98.75 82 TYR A O 1
ATOM 679 N N . GLU A 1 83 ? 6.353 3.612 -1.898 1.00 98.50 83 GLU A N 1
ATOM 680 C CA . GLU A 1 83 ? 7.343 4.689 -1.772 1.00 98.50 83 GLU A CA 1
ATOM 681 C C . GLU A 1 83 ? 8.779 4.177 -1.987 1.00 98.50 83 GLU A C 1
ATOM 683 O O . GLU A 1 83 ? 9.562 4.806 -2.704 1.00 98.50 83 GLU A O 1
ATOM 688 N N . GLU A 1 84 ? 9.104 2.984 -1.480 1.00 98.44 84 GLU A N 1
ATOM 689 C CA . GLU A 1 84 ? 10.391 2.323 -1.727 1.00 98.44 84 GLU A CA 1
ATOM 690 C C . GLU A 1 84 ? 10.634 2.018 -3.214 1.00 98.44 84 GLU A C 1
ATOM 692 O O . GLU A 1 84 ? 11.730 2.277 -3.716 1.00 98.44 84 GLU A O 1
ATOM 697 N N . VAL A 1 85 ? 9.644 1.498 -3.955 1.00 98.31 85 VAL A N 1
ATOM 698 C CA . VAL A 1 85 ? 9.824 1.206 -5.392 1.00 98.31 85 VAL A CA 1
ATOM 699 C C . VAL A 1 85 ? 9.894 2.481 -6.240 1.00 98.31 85 VAL A C 1
ATOM 701 O O . VAL A 1 85 ? 10.662 2.528 -7.203 1.00 98.31 85 VAL A O 1
ATOM 704 N N . GLU A 1 86 ? 9.187 3.552 -5.857 1.00 98.00 86 GLU A N 1
ATOM 705 C CA . GLU A 1 86 ? 9.311 4.873 -6.492 1.00 98.00 86 GLU A CA 1
ATOM 706 C C . GLU A 1 86 ? 10.712 5.493 -6.323 1.00 98.00 86 GLU A C 1
ATOM 708 O O . GLU A 1 86 ? 11.113 6.338 -7.135 1.00 98.00 86 GLU A O 1
ATOM 713 N N . ILE A 1 87 ? 11.466 5.088 -5.297 1.00 98.06 87 ILE A N 1
ATOM 714 C CA . ILE A 1 87 ? 12.885 5.425 -5.114 1.00 98.06 87 ILE A CA 1
ATOM 715 C C . ILE A 1 87 ? 13.758 4.451 -5.918 1.00 98.06 87 ILE A C 1
ATOM 717 O O . ILE A 1 87 ? 14.459 4.887 -6.833 1.00 98.06 87 ILE A O 1
ATOM 721 N N . ARG A 1 88 ? 13.648 3.141 -5.655 1.00 96.56 88 ARG A N 1
ATOM 722 C CA . ARG A 1 88 ? 14.478 2.072 -6.246 1.00 96.56 88 ARG A CA 1
ATOM 723 C C . ARG A 1 88 ? 14.480 2.078 -7.778 1.00 96.56 88 ARG A C 1
ATOM 725 O O . ARG A 1 88 ? 15.520 1.850 -8.383 1.00 96.56 88 ARG A O 1
ATOM 732 N N . LYS A 1 89 ? 13.365 2.421 -8.437 1.00 95.44 89 LYS A N 1
ATOM 733 C CA . LYS A 1 89 ? 13.286 2.489 -9.914 1.00 95.44 89 LYS A CA 1
ATOM 734 C C . LYS A 1 89 ? 14.119 3.602 -10.571 1.00 95.44 89 LYS A C 1
ATOM 736 O O . LYS A 1 89 ? 14.128 3.704 -11.796 1.00 95.44 89 LYS A O 1
ATOM 741 N N . LYS A 1 90 ? 14.754 4.472 -9.777 1.00 96.25 90 LYS A N 1
ATOM 742 C CA . LYS A 1 90 ? 15.663 5.539 -10.233 1.00 96.25 90 LYS A CA 1
ATOM 743 C C . LYS A 1 90 ? 17.140 5.128 -10.151 1.00 96.25 90 LYS A C 1
ATOM 745 O O . LYS A 1 90 ? 17.998 5.887 -10.596 1.00 96.25 90 LYS A O 1
ATOM 750 N N . GLU A 1 91 ? 17.435 3.973 -9.559 1.00 96.81 91 GLU A N 1
ATOM 751 C CA . GLU A 1 91 ? 18.791 3.450 -9.379 1.00 96.81 91 GLU A CA 1
ATOM 752 C C . GLU A 1 91 ? 19.277 2.745 -10.659 1.00 96.81 91 GLU A C 1
ATOM 754 O O . GLU A 1 91 ? 18.478 2.298 -11.481 1.00 96.81 91 GLU A O 1
ATOM 759 N N . LEU A 1 92 ? 20.594 2.701 -10.880 1.00 93.06 92 LEU A N 1
ATOM 760 C CA . LEU A 1 92 ? 21.177 2.277 -12.166 1.00 93.06 92 LEU A CA 1
ATOM 761 C C . LEU A 1 92 ? 21.319 0.754 -12.319 1.00 93.06 92 LEU A C 1
ATOM 763 O O . LEU A 1 92 ? 21.506 0.272 -13.432 1.00 93.06 92 LEU A O 1
ATOM 767 N N . ASP A 1 93 ? 21.275 0.011 -11.215 1.00 95.69 93 ASP A N 1
ATOM 768 C CA . ASP A 1 93 ? 21.438 -1.446 -11.154 1.00 95.69 93 ASP A CA 1
ATOM 769 C C . ASP A 1 93 ? 20.106 -2.215 -11.213 1.00 95.69 93 ASP A C 1
ATOM 771 O O . ASP A 1 93 ? 20.100 -3.445 -11.197 1.00 95.69 93 ASP A O 1
ATOM 775 N N . VAL A 1 94 ? 18.977 -1.504 -11.270 1.00 95.19 94 VAL A N 1
ATOM 776 C CA . VAL A 1 94 ? 17.643 -2.098 -11.169 1.00 95.19 94 VAL A CA 1
ATOM 777 C C . VAL A 1 94 ? 17.145 -2.653 -12.509 1.00 95.19 94 VAL A C 1
ATOM 779 O O . VAL A 1 94 ? 17.275 -2.017 -13.556 1.00 95.19 94 VAL A O 1
ATOM 782 N N . THR A 1 95 ? 16.535 -3.840 -12.489 1.00 96.00 95 THR A N 1
ATOM 783 C CA . THR A 1 95 ? 15.943 -4.457 -13.688 1.00 96.00 95 THR A CA 1
ATOM 784 C C . THR A 1 95 ? 14.445 -4.164 -13.795 1.00 96.00 95 THR A C 1
ATOM 786 O O . THR A 1 95 ? 13.763 -3.931 -12.795 1.00 96.00 95 THR A O 1
ATOM 789 N N . ASN A 1 96 ? 13.899 -4.226 -15.017 1.00 95.88 96 ASN A N 1
ATOM 790 C CA . ASN A 1 96 ? 12.450 -4.120 -15.230 1.00 95.88 96 ASN A CA 1
ATOM 791 C C . ASN A 1 96 ? 11.686 -5.220 -14.464 1.00 95.88 96 ASN A C 1
ATOM 793 O O . ASN A 1 96 ? 10.648 -4.937 -13.877 1.00 95.88 96 ASN A O 1
ATOM 797 N N . GLU A 1 97 ? 12.232 -6.440 -14.418 1.00 96.81 97 GLU A N 1
ATOM 798 C CA . GLU A 1 97 ? 11.674 -7.584 -13.681 1.00 96.81 97 GLU A CA 1
ATOM 799 C C . GLU A 1 97 ? 11.630 -7.336 -12.160 1.00 96.81 97 GLU A C 1
ATOM 801 O O . GLU A 1 97 ? 10.612 -7.610 -11.524 1.00 96.81 97 GLU A O 1
ATOM 806 N N . GLU A 1 98 ? 12.681 -6.749 -11.565 1.00 97.19 98 GLU A N 1
ATOM 807 C CA . GLU A 1 98 ? 12.680 -6.395 -10.135 1.00 97.19 98 GLU A CA 1
ATOM 808 C C . GLU A 1 98 ? 11.552 -5.399 -9.820 1.00 97.19 98 GLU A C 1
ATOM 810 O O . GLU A 1 98 ? 10.820 -5.554 -8.838 1.00 97.19 98 GLU A O 1
ATOM 815 N N . ILE A 1 99 ? 11.382 -4.384 -10.670 1.00 98.06 99 ILE A N 1
ATOM 816 C CA . ILE A 1 99 ? 10.349 -3.362 -10.493 1.00 98.06 99 ILE A CA 1
ATOM 817 C C . ILE A 1 99 ? 8.937 -3.931 -10.711 1.00 98.06 99 ILE A C 1
ATOM 819 O O . ILE A 1 99 ? 8.041 -3.664 -9.906 1.00 98.06 99 ILE A O 1
ATOM 823 N N . GLU A 1 100 ? 8.733 -4.762 -11.734 1.00 97.81 100 GLU A N 1
ATOM 824 C CA . GLU A 1 100 ? 7.474 -5.479 -11.972 1.00 97.81 100 GLU A CA 1
ATOM 825 C C . GLU A 1 100 ? 7.076 -6.347 -10.764 1.00 97.81 100 GLU A C 1
ATOM 827 O O . GLU A 1 100 ? 5.921 -6.318 -10.316 1.00 97.81 100 GLU A O 1
ATOM 832 N N . LEU A 1 101 ? 8.034 -7.087 -10.196 1.00 98.25 101 LEU A N 1
ATOM 833 C CA . LEU A 1 101 ? 7.818 -7.941 -9.029 1.00 98.25 101 LEU A CA 1
ATOM 834 C C . LEU A 1 101 ? 7.468 -7.119 -7.777 1.00 98.25 101 LEU A C 1
ATOM 836 O O . LEU A 1 101 ? 6.579 -7.506 -7.010 1.00 98.25 101 LEU A O 1
ATOM 840 N N . ARG A 1 102 ? 8.103 -5.956 -7.584 1.00 98.56 102 ARG A N 1
ATOM 841 C CA . ARG A 1 102 ? 7.782 -5.027 -6.485 1.00 98.56 102 ARG A CA 1
ATOM 842 C C . ARG A 1 102 ? 6.358 -4.477 -6.600 1.00 98.56 102 ARG A C 1
ATOM 844 O O . ARG A 1 102 ? 5.602 -4.584 -5.634 1.00 98.56 102 ARG A O 1
ATOM 851 N N . TYR A 1 103 ? 5.934 -3.996 -7.771 1.00 98.69 103 TYR A N 1
ATOM 852 C CA . TYR A 1 103 ? 4.541 -3.564 -7.976 1.00 98.69 103 TYR A CA 1
ATOM 853 C C . TYR A 1 103 ? 3.534 -4.715 -7.855 1.00 98.69 103 TYR A C 1
ATOM 855 O O . TYR A 1 103 ? 2.467 -4.539 -7.265 1.00 98.69 103 TYR A O 1
ATOM 863 N N . SER A 1 104 ? 3.887 -5.918 -8.313 1.00 98.62 104 SER A N 1
ATOM 864 C CA . SER A 1 104 ? 3.073 -7.123 -8.095 1.00 98.62 104 SER A CA 1
ATOM 865 C C . SER A 1 104 ? 2.918 -7.463 -6.607 1.00 98.62 104 SER A C 1
ATOM 867 O O . SER A 1 104 ? 1.836 -7.866 -6.178 1.00 98.62 104 SER A O 1
ATOM 869 N N . THR A 1 105 ? 3.962 -7.241 -5.803 1.00 98.69 105 THR A N 1
ATOM 870 C CA . THR A 1 105 ? 3.927 -7.423 -4.343 1.00 98.69 105 THR A CA 1
ATOM 871 C C . THR A 1 105 ? 3.028 -6.384 -3.667 1.00 98.69 105 THR A C 1
ATOM 873 O O . THR A 1 105 ? 2.218 -6.746 -2.815 1.00 98.69 105 THR A O 1
ATOM 876 N N . ILE A 1 106 ? 3.095 -5.112 -4.078 1.00 98.75 106 ILE A N 1
ATOM 877 C CA . ILE A 1 106 ? 2.214 -4.045 -3.566 1.00 98.75 106 ILE A CA 1
ATOM 878 C C . ILE A 1 106 ? 0.740 -4.388 -3.823 1.00 98.75 106 ILE A C 1
ATOM 880 O O . ILE A 1 106 ? -0.075 -4.356 -2.899 1.00 98.75 106 ILE A O 1
ATOM 884 N N . LEU A 1 107 ? 0.403 -4.794 -5.052 1.00 98.81 107 LEU A N 1
ATOM 885 C CA . LEU A 1 107 ? -0.951 -5.229 -5.415 1.00 98.81 107 LEU A CA 1
ATOM 886 C C . LEU A 1 107 ? -1.405 -6.428 -4.575 1.00 98.81 107 LEU A C 1
ATOM 888 O O . LEU A 1 107 ? -2.463 -6.372 -3.954 1.00 98.81 107 LEU A O 1
ATOM 892 N N . PHE A 1 108 ? -0.575 -7.470 -4.456 1.00 98.50 108 PHE A N 1
ATOM 893 C CA . PHE A 1 108 ? -0.863 -8.648 -3.629 1.00 98.50 108 PHE A CA 1
ATOM 894 C C . PHE A 1 108 ? -1.188 -8.298 -2.168 1.00 98.50 108 PHE A C 1
ATOM 896 O O . PHE A 1 108 ? -2.051 -8.933 -1.552 1.00 98.50 108 PHE A O 1
ATOM 903 N N . MET A 1 109 ? -0.507 -7.299 -1.602 1.00 98.19 109 MET A N 1
ATOM 904 C CA . MET A 1 109 ? -0.772 -6.834 -0.243 1.00 98.19 109 MET A CA 1
ATOM 905 C C . MET A 1 109 ? -2.111 -6.098 -0.162 1.00 98.19 109 MET A C 1
ATOM 907 O O . MET A 1 109 ? -2.958 -6.478 0.649 1.00 98.19 109 MET A O 1
ATOM 911 N N . LEU A 1 110 ? -2.330 -5.108 -1.032 1.00 98.56 110 LEU A N 1
ATOM 912 C CA . LEU A 1 110 ? -3.513 -4.245 -1.003 1.00 98.56 110 LEU A CA 1
ATOM 913 C C . LEU A 1 110 ? -4.802 -4.946 -1.484 1.00 98.56 110 LEU A C 1
ATOM 915 O O . LEU A 1 110 ? -5.897 -4.569 -1.070 1.00 98.56 110 LEU A O 1
ATOM 919 N N . ASP A 1 111 ? -4.721 -5.966 -2.340 1.00 98.12 111 ASP A N 1
ATOM 920 C CA . ASP A 1 111 ? -5.874 -6.764 -2.807 1.00 98.12 111 ASP A CA 1
ATOM 921 C C . ASP A 1 111 ? -6.353 -7.806 -1.791 1.00 98.12 111 ASP A C 1
ATOM 923 O O . ASP A 1 111 ? -7.450 -8.343 -1.923 1.00 98.12 111 ASP A O 1
ATOM 927 N N . ARG A 1 112 ? -5.566 -8.056 -0.740 1.00 96.75 112 ARG A N 1
ATOM 928 C CA . ARG A 1 112 ? -5.931 -8.935 0.384 1.00 96.75 112 ARG A CA 1
ATOM 929 C C . ARG A 1 112 ? -6.484 -8.190 1.600 1.00 96.75 112 ARG A C 1
ATOM 931 O O . ARG A 1 112 ? -6.720 -8.819 2.629 1.00 96.75 112 ARG A O 1
ATOM 938 N N . VAL A 1 113 ? -6.662 -6.877 1.486 1.00 96.94 113 VAL A N 1
ATOM 939 C CA . VAL A 1 113 ? -7.316 -6.031 2.489 1.00 96.94 113 VAL A CA 1
ATOM 940 C C . VAL A 1 113 ? -8.830 -6.216 2.373 1.00 96.94 113 VAL A C 1
ATOM 942 O O . VAL A 1 113 ? -9.389 -5.968 1.303 1.00 96.94 113 VAL A O 1
ATOM 945 N N . LYS A 1 114 ? -9.499 -6.652 3.446 1.00 95.06 114 LYS A N 1
ATOM 946 C CA . LYS A 1 114 ? -10.959 -6.848 3.448 1.00 95.06 114 LYS A CA 1
ATOM 947 C C . LYS A 1 114 ? -11.721 -5.539 3.643 1.00 95.06 114 LYS A C 1
ATOM 949 O O . LYS A 1 114 ? -12.752 -5.337 3.004 1.00 95.06 114 LYS A O 1
ATOM 954 N N . PHE A 1 115 ? -11.223 -4.661 4.510 1.00 93.12 115 PHE A N 1
ATOM 955 C CA . PHE A 1 115 ? -11.831 -3.375 4.833 1.00 93.12 115 PHE A CA 1
ATOM 956 C C . PHE A 1 115 ? -10.842 -2.219 4.640 1.00 93.12 115 PHE A C 1
ATOM 958 O O . PHE A 1 115 ? -9.702 -2.273 5.094 1.00 93.12 115 PHE A O 1
ATOM 965 N N . ILE A 1 116 ? -11.297 -1.153 3.975 1.00 95.25 116 ILE A N 1
ATOM 966 C CA . ILE A 1 116 ? -10.546 0.097 3.816 1.00 95.25 116 ILE A CA 1
ATOM 967 C C . ILE A 1 116 ? -11.439 1.247 4.321 1.00 95.25 116 ILE A C 1
ATOM 969 O O . ILE A 1 116 ? -12.482 1.488 3.699 1.00 95.25 116 ILE A O 1
ATOM 973 N N . PRO A 1 117 ? -11.050 1.953 5.402 1.00 93.25 117 PRO A N 1
ATOM 974 C CA . PRO A 1 117 ? -11.740 3.146 5.897 1.00 93.25 117 PRO A CA 1
ATOM 975 C C . PRO A 1 117 ? -11.875 4.229 4.825 1.00 93.25 117 PRO A C 1
ATOM 977 O O . PRO A 1 117 ? -11.022 4.352 3.941 1.00 93.25 117 PRO A O 1
ATOM 980 N N . ALA A 1 118 ? -12.938 5.031 4.901 1.00 94.75 118 ALA A N 1
ATOM 981 C CA . ALA A 1 118 ? -13.246 6.051 3.898 1.00 94.75 118 ALA A CA 1
ATOM 982 C C . ALA A 1 118 ? -12.134 7.111 3.789 1.00 94.75 118 ALA A C 1
ATOM 984 O O . ALA A 1 118 ? -11.785 7.530 2.687 1.00 94.75 118 ALA A O 1
ATOM 985 N N . GLU A 1 119 ? -11.535 7.452 4.926 1.00 95.31 119 GLU A N 1
ATOM 986 C CA . GLU A 1 119 ? -10.484 8.445 5.159 1.00 95.31 119 GLU A CA 1
ATOM 987 C C . GLU A 1 119 ? -9.222 8.184 4.324 1.00 95.31 119 GLU A C 1
ATOM 989 O O . GLU A 1 119 ? -8.537 9.118 3.915 1.00 95.31 119 GLU A O 1
ATOM 994 N N . ILE A 1 120 ? -8.920 6.909 4.054 1.00 97.12 120 ILE A N 1
ATOM 995 C CA . ILE A 1 120 ? -7.717 6.469 3.326 1.00 97.12 120 ILE A CA 1
ATOM 996 C C . ILE A 1 120 ? -8.041 5.732 2.020 1.00 97.12 120 ILE A C 1
ATOM 998 O O . ILE A 1 120 ? -7.135 5.338 1.279 1.00 97.12 120 ILE A O 1
ATOM 1002 N N . LYS A 1 121 ? -9.332 5.553 1.710 1.00 96.81 121 LYS A N 1
ATOM 1003 C CA . LYS A 1 121 ? -9.821 4.760 0.575 1.00 96.81 121 LYS A CA 1
ATOM 1004 C C . LYS A 1 121 ? -9.265 5.228 -0.760 1.00 96.81 121 LYS A C 1
ATOM 1006 O O . LYS A 1 121 ? -8.848 4.396 -1.567 1.00 96.81 121 LYS A O 1
ATOM 1011 N N . ASP A 1 122 ? -9.229 6.538 -0.978 1.00 98.06 122 ASP A N 1
ATOM 1012 C CA . ASP A 1 122 ? -8.747 7.101 -2.236 1.00 98.06 122 ASP A CA 1
ATOM 1013 C C . ASP A 1 122 ? -7.222 6.979 -2.374 1.00 98.06 122 ASP A C 1
ATOM 1015 O O . ASP A 1 122 ? -6.768 6.579 -3.445 1.00 98.06 122 ASP A O 1
ATOM 1019 N N . LYS A 1 123 ? -6.440 7.148 -1.290 1.00 98.12 123 LYS A N 1
ATOM 1020 C CA . LYS A 1 123 ? -4.981 6.893 -1.288 1.00 98.12 123 LYS A CA 1
ATOM 1021 C C . LYS A 1 123 ? -4.673 5.439 -1.664 1.00 98.12 123 LYS A C 1
ATOM 1023 O O . LYS A 1 123 ? -3.865 5.181 -2.554 1.00 98.12 123 LYS A O 1
ATOM 1028 N N . VAL A 1 124 ? -5.365 4.472 -1.051 1.00 98.50 124 VAL A N 1
ATOM 1029 C CA . VAL A 1 124 ? -5.181 3.042 -1.371 1.00 98.50 124 VAL A CA 1
ATOM 1030 C C . VAL A 1 124 ? -5.618 2.726 -2.808 1.00 98.50 124 VAL A C 1
ATOM 1032 O O . VAL A 1 124 ? -4.936 1.981 -3.513 1.00 98.50 124 VAL A O 1
ATOM 1035 N N . LYS A 1 125 ? -6.733 3.300 -3.277 1.00 98.56 125 LYS A N 1
ATOM 1036 C CA . LYS A 1 125 ? -7.237 3.112 -4.647 1.00 98.56 125 LYS A CA 1
ATOM 1037 C C . LYS A 1 125 ? -6.291 3.696 -5.701 1.00 98.56 125 LYS A C 1
ATOM 1039 O O . LYS A 1 125 ? -6.094 3.073 -6.746 1.00 98.56 125 LYS A O 1
ATOM 1044 N N . GLU A 1 126 ? -5.705 4.860 -5.437 1.00 98.62 126 GLU A N 1
ATOM 1045 C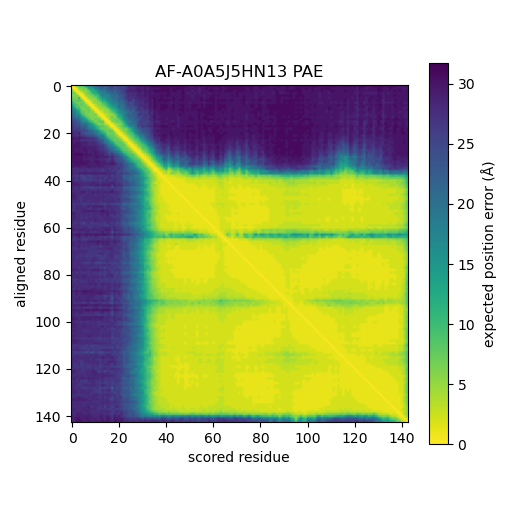 CA . GLU A 1 126 ? -4.701 5.481 -6.298 1.00 98.62 126 GLU A CA 1
ATOM 1046 C C . GLU A 1 126 ? -3.436 4.624 -6.377 1.00 98.62 126 GLU A C 1
ATOM 1048 O O . GLU A 1 126 ? -3.032 4.252 -7.480 1.00 98.62 126 GLU A O 1
ATOM 1053 N N . VAL A 1 127 ? -2.873 4.209 -5.236 1.00 98.69 127 VAL A N 1
ATOM 1054 C CA . VAL A 1 127 ? -1.675 3.354 -5.204 1.00 98.69 127 VAL A CA 1
ATOM 1055 C C . VAL A 1 127 ? -1.910 2.017 -5.910 1.00 98.69 127 VAL 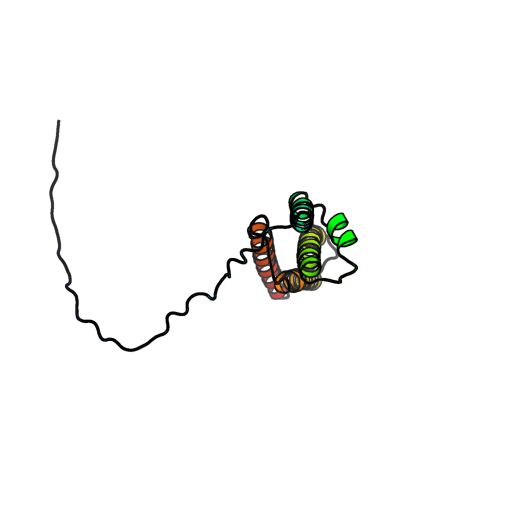A C 1
ATOM 1057 O O . VAL A 1 127 ? -1.044 1.586 -6.671 1.00 98.69 127 VAL A O 1
ATOM 1060 N N . LYS A 1 128 ? -3.090 1.390 -5.772 1.00 98.69 128 LYS A N 1
ATOM 1061 C CA . LYS A 1 128 ? -3.457 0.209 -6.580 1.00 98.69 128 LYS A CA 1
ATOM 1062 C C . LYS A 1 128 ? -3.431 0.504 -8.080 1.00 98.69 128 LYS A C 1
ATOM 1064 O O . LYS A 1 128 ? -2.809 -0.234 -8.840 1.00 98.69 128 LYS A O 1
ATOM 1069 N N . LYS A 1 129 ? -4.083 1.587 -8.519 1.00 98.69 129 LYS A N 1
ATOM 1070 C CA . LYS A 1 129 ? -4.154 1.965 -9.940 1.00 98.69 129 LYS A CA 1
ATOM 1071 C C . LYS A 1 129 ? -2.765 2.248 -10.523 1.00 98.69 129 LYS A C 1
ATOM 1073 O O . LYS A 1 129 ? -2.464 1.782 -11.620 1.00 98.69 129 LYS A O 1
ATOM 1078 N N . LEU A 1 130 ? -1.932 2.996 -9.799 1.00 98.62 130 LEU A N 1
ATOM 1079 C CA . LEU A 1 130 ? -0.569 3.321 -10.217 1.00 98.62 130 LEU A CA 1
ATOM 1080 C C . LEU A 1 130 ? 0.319 2.073 -10.227 1.00 98.62 130 LEU A C 1
ATOM 1082 O O . LEU A 1 130 ? 1.018 1.850 -11.210 1.00 98.62 130 LEU A O 1
ATOM 1086 N N . SER A 1 131 ? 0.225 1.211 -9.211 1.00 98.69 131 SER A N 1
ATOM 1087 C CA . SER A 1 131 ? 0.980 -0.050 -9.163 1.00 98.69 131 SER A CA 1
ATOM 1088 C C . SER A 1 131 ? 0.612 -0.992 -10.308 1.00 98.69 131 SER A C 1
ATOM 1090 O O . SER A 1 131 ? 1.503 -1.572 -10.918 1.00 98.69 131 SER A O 1
ATOM 1092 N N . GLN A 1 132 ? -0.674 -1.108 -10.660 1.00 98.69 132 GLN A N 1
ATOM 1093 C CA . GLN A 1 132 ? -1.110 -1.908 -11.808 1.00 98.69 132 GLN A CA 1
ATOM 1094 C C . GLN A 1 132 ? -0.565 -1.344 -13.128 1.00 98.69 132 GLN A C 1
ATOM 1096 O O . GLN A 1 132 ? 0.040 -2.084 -13.898 1.00 98.69 132 GLN A O 1
ATOM 1101 N N . TYR A 1 133 ? -0.685 -0.030 -13.351 1.00 98.31 133 TYR A N 1
ATOM 1102 C CA . TYR A 1 133 ? -0.121 0.621 -14.538 1.00 98.31 133 TYR A CA 1
ATOM 1103 C C . TYR A 1 133 ? 1.398 0.415 -14.656 1.00 98.31 133 TYR A C 1
ATOM 1105 O O . TYR A 1 133 ? 1.898 0.095 -15.733 1.00 98.31 133 TYR A O 1
ATOM 1113 N N . GLN A 1 134 ? 2.140 0.588 -13.558 1.00 98.25 134 GLN A N 1
ATOM 1114 C CA . GLN A 1 134 ? 3.594 0.438 -13.570 1.00 98.25 134 GLN A CA 1
ATOM 1115 C C . GLN A 1 134 ? 4.008 -1.025 -13.759 1.00 98.25 134 GLN A C 1
ATOM 1117 O O . GLN A 1 134 ? 4.881 -1.296 -14.578 1.00 98.25 134 GLN A O 1
ATOM 1122 N N . LYS A 1 135 ? 3.356 -1.977 -13.080 1.00 97.88 135 LYS A N 1
ATOM 1123 C CA . LYS A 1 135 ? 3.558 -3.414 -13.310 1.00 97.88 135 LYS A CA 1
ATOM 1124 C C . LYS A 1 135 ? 3.438 -3.751 -14.799 1.00 97.88 135 LYS A C 1
ATOM 1126 O O . LYS A 1 135 ? 4.371 -4.306 -15.370 1.00 97.88 135 LYS A O 1
ATOM 1131 N N . ASP A 1 136 ? 2.334 -3.358 -15.434 1.00 97.88 136 ASP A N 1
ATOM 1132 C CA . ASP A 1 136 ? 2.100 -3.645 -16.853 1.00 97.88 136 ASP A CA 1
ATOM 1133 C C . ASP A 1 136 ? 3.135 -2.948 -17.755 1.00 97.88 136 ASP A C 1
ATOM 1135 O O . ASP A 1 136 ? 3.594 -3.524 -18.741 1.00 97.88 136 ASP A O 1
ATOM 1139 N N . TYR A 1 137 ? 3.555 -1.727 -17.413 1.00 96.38 137 TYR A N 1
ATOM 1140 C CA . TYR A 1 137 ? 4.602 -0.999 -18.134 1.00 96.38 137 TYR A CA 1
ATOM 1141 C C . TYR A 1 137 ? 5.965 -1.706 -18.085 1.00 96.38 137 TYR A C 1
ATOM 1143 O O . TYR A 1 137 ? 6.626 -1.824 -19.117 1.00 96.38 137 TYR A O 1
ATOM 1151 N N . TYR A 1 138 ? 6.388 -2.181 -16.910 1.00 96.06 138 TYR A N 1
ATOM 1152 C CA . TYR A 1 138 ? 7.680 -2.847 -16.738 1.00 96.06 138 TYR A CA 1
ATOM 1153 C C . TYR A 1 138 ? 7.682 -4.283 -17.294 1.00 96.06 138 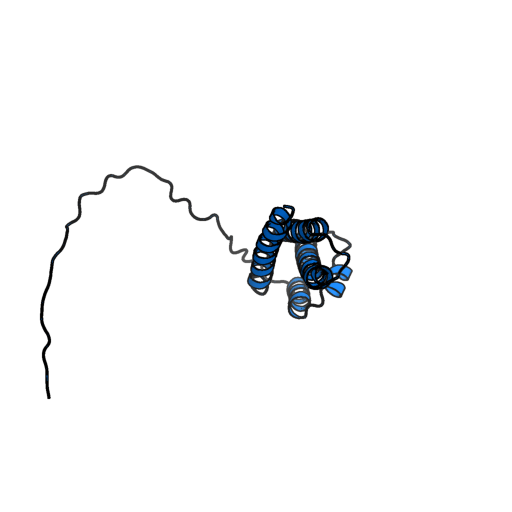TYR A C 1
ATOM 1155 O O . TYR A 1 138 ? 8.671 -4.671 -17.919 1.00 96.06 138 TYR A O 1
ATOM 1163 N N . ALA A 1 139 ? 6.561 -5.008 -17.207 1.00 95.19 139 ALA A N 1
ATOM 1164 C CA . ALA A 1 139 ? 6.381 -6.317 -17.844 1.00 95.19 139 ALA A CA 1
ATOM 1165 C C . ALA A 1 139 ? 6.524 -6.251 -19.377 1.00 95.19 139 ALA A C 1
ATOM 1167 O O . ALA A 1 139 ? 7.245 -7.035 -19.990 1.00 95.19 139 ALA A O 1
ATOM 1168 N N . ASN A 1 140 ? 5.884 -5.265 -20.016 1.00 91.50 140 ASN A N 1
ATOM 1169 C CA . ASN A 1 140 ? 5.910 -5.111 -21.477 1.00 91.50 140 ASN A CA 1
ATOM 1170 C C . ASN A 1 140 ? 7.199 -4.457 -22.016 1.00 91.50 140 ASN A C 1
ATOM 1172 O O . ASN A 1 140 ? 7.361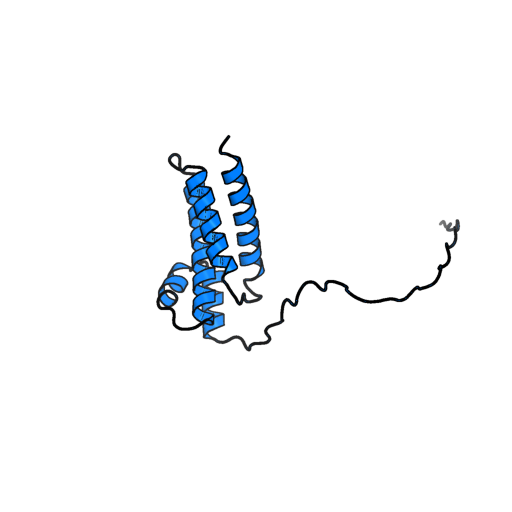 -4.318 -23.227 1.00 91.50 140 ASN A O 1
ATOM 1176 N N . LYS A 1 141 ? 8.126 -4.063 -21.134 1.00 81.88 141 LYS A N 1
ATOM 1177 C CA . LYS A 1 141 ? 9.429 -3.469 -21.476 1.00 81.88 141 LYS A CA 1
ATOM 1178 C C . LYS A 1 141 ? 10.578 -4.481 -21.576 1.00 81.88 141 LYS A C 1
ATOM 1180 O O . LYS A 1 141 ? 11.740 -4.085 -21.608 1.00 81.88 141 LYS A O 1
ATOM 1185 N N . GLN A 1 142 ? 10.269 -5.774 -21.610 1.00 60.00 142 GLN A N 1
ATOM 1186 C CA . GLN A 1 142 ? 11.246 -6.860 -21.750 1.00 60.00 142 GLN A CA 1
ATOM 1187 C C . GLN A 1 142 ? 11.589 -7.196 -23.227 1.00 60.00 142 GLN A C 1
ATOM 1189 O O . GLN A 1 142 ? 12.097 -8.283 -23.500 1.00 60.00 142 GLN A O 1
ATOM 1194 N N . LEU A 1 143 ? 11.302 -6.282 -24.169 1.00 42.84 143 LEU A N 1
ATOM 1195 C CA . LEU A 1 143 ? 11.578 -6.386 -25.614 1.00 42.84 143 LEU A CA 1
ATOM 1196 C C . LEU A 1 143 ? 12.686 -5.414 -26.051 1.00 42.84 143 LEU A C 1
ATOM 1198 O O . LEU A 1 143 ? 12.500 -4.197 -25.819 1.00 42.84 143 LEU A O 1
#

Mean predicted aligned error: 12.49 Å

pLDDT: mean 82.04, std 24.09, range [32.16, 98.81]

Nearest PDB structures (foldseek):
  5bt1-assembly1_B  TM=6.072E-01  e=2.524E+00  Saccharomyces cerevisiae S288C
  5bt1-assembly1_A  TM=5.240E-01  e=2.662E+00  Saccharomyces cerevisiae S288C
  4nq0-assembly1_A  TM=5.433E-01  e=2.393E+00  Saccharomyces cerevisiae S288C

Organism: NCBI:txid2036016

Solvent-accessible surface area (backbone atoms only — not comparable to full-atom values): 8904 Å² total; per-residue (Å²): 140,80,88,83,86,90,82,86,89,79,83,84,83,78,87,78,76,91,80,91,78,80,89,77,83,81,68,79,78,72,83,70,81,75,87,63,85,83,46,75,68,52,53,53,55,49,51,27,61,78,68,69,39,27,65,64,47,34,65,81,27,64,86,73,85,46,70,70,48,47,20,53,24,24,48,28,51,22,52,49,51,47,56,50,48,70,51,51,75,73,48,92,86,62,51,50,66,60,52,22,51,50,26,49,50,28,42,60,31,50,74,66,37,88,69,73,60,78,93,50,36,64,63,54,52,48,52,47,54,52,29,52,53,47,23,55,52,29,62,71,59,81,117

Secondary structure (DSSP, 8-state):
-----------------------------------PPPPHHHHHHHHHHHTT-HHHHHHHHSS--SHHHHHHHHHHHHHHHHHHHHHHTTSTT--HHHHHHHHHHHHHHHTT-S---HHHHHHHHHHHHHHHHHHHHHHTT--

Sequence (143 aa):
MMLRIILMVLLLFFVTACNAENQTTKEDASASSYNREMTDEEQTYIDYILKEDYETLISITQNRESELKNDYYRIALGLKLYEEVEIRKKELDVTNEEIELRYSTILFMLDRVKFIPAEIKDKVKEVKKLSQYQKDYYANKQL

Radius of gyration: 24.6 Å; Cα contacts (8 Å, |Δi|>4): 103; chains: 1; bounding box: 66×59×53 Å

Foldseek 3Di:
DDDDDDDDDDDDDDDDDDDDDDDDDPDPPDPDPPPDDQDPVNVVLLVCVVVLVLVVLCVVLVPDDDLSSLLSNLQSVLVVLLVVLVVVVVDDPDALVNSLVSLVSSLVSLVPRPDDDPSCVVVSVVSNVVSVVSNVVSVVPPD